Protein AF-A0A519ZKJ6-F1 (afdb_monomer_lite)

Foldseek 3Di:
DDDDPVVVLVLLLVLQLVLLVQFDQQKKKKFAQPFAVCPCVLCPPQWDQDPNITIGRSHPVSSVSSNVCCVPPVVLQRGQKMFIDDPNDTQKIAHRSNLEIEGHPPGGCSVVSCVVSVVSVYD

Sequence (123 aa):
MQLDYSEQEKLERGLFIDIILLAPATSELVITADSWQGTPDLLGERLIVRNAEWVVPLLAESREFLQQQALLNDLQTMFVHFYIVENGMEIFSSFDRMCSIVIEDSFPESQQLKLRYATLEIM

Radius of gyration: 13.48 Å; chains: 1; bounding box: 29×32×35 Å

pLDDT: mean 94.3, std 6.33, range [57.34, 98.5]

Secondary structure (DSSP, 8-state):
-PPPHHHHHHHHHHHHHHHHHHS-TT-EEEE-TTS-TTHHHHHGGG-EEETTEEEEE--HHHHHHHHHHHHHH-GGGG-SSEEEEETTEEEEEEETTTTEEEE-TTSTTHHHHHHHTGGG---

Structure (mmCIF, N/CA/C/O backbone):
data_AF-A0A519ZKJ6-F1
#
_entry.id   AF-A0A519ZKJ6-F1
#
loop_
_atom_site.group_PDB
_atom_site.id
_atom_site.type_symbol
_atom_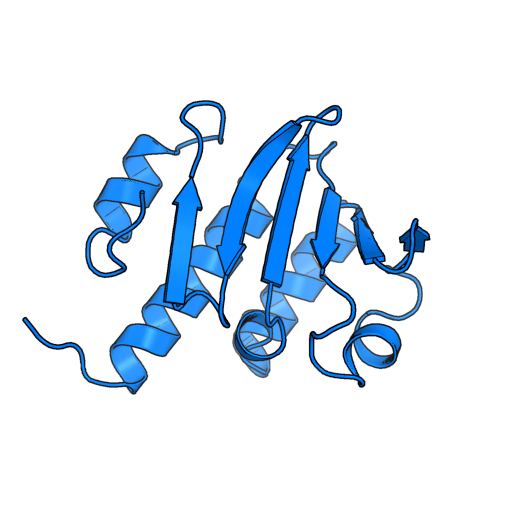site.label_atom_id
_atom_site.label_alt_id
_atom_site.label_comp_id
_atom_site.label_asym_id
_atom_site.label_entity_id
_atom_site.label_seq_id
_atom_site.pdbx_PDB_ins_code
_atom_site.Cartn_x
_atom_site.Cartn_y
_atom_site.Cartn_z
_atom_site.occupancy
_atom_site.B_iso_or_equiv
_atom_site.auth_seq_id
_atom_site.auth_comp_id
_atom_site.auth_asym_id
_atom_site.auth_atom_id
_atom_site.pdbx_PDB_model_num
ATOM 1 N N . MET A 1 1 ? -8.752 12.175 -19.962 1.00 57.34 1 MET A N 1
ATOM 2 C CA . MET A 1 1 ? -7.383 12.580 -20.347 1.00 57.34 1 MET A CA 1
ATOM 3 C C . MET A 1 1 ? -6.520 11.368 -20.078 1.00 57.34 1 MET A C 1
ATOM 5 O O . MET A 1 1 ? -6.590 10.872 -18.966 1.00 57.34 1 MET A O 1
ATOM 9 N N . GLN A 1 2 ? -5.857 10.814 -21.090 1.00 63.62 2 GLN A N 1
ATOM 10 C CA . GLN A 1 2 ? -5.033 9.618 -20.909 1.00 63.62 2 GLN A CA 1
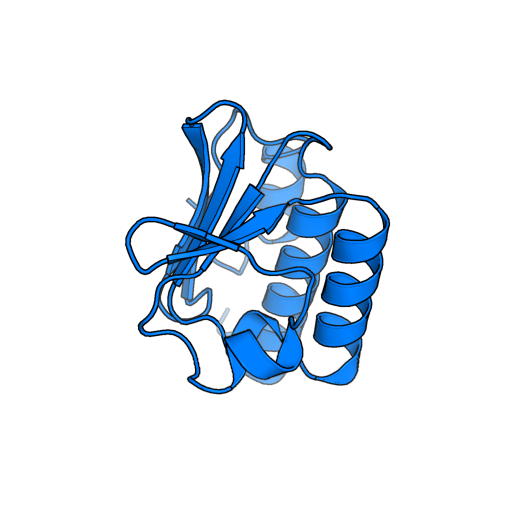ATOM 11 C C . GLN A 1 2 ? -3.695 10.071 -20.318 1.00 63.62 2 GLN A C 1
ATOM 13 O O . GLN A 1 2 ? -3.039 10.914 -20.928 1.00 63.62 2 GLN A O 1
ATOM 18 N N . LEU A 1 3 ? -3.361 9.603 -19.114 1.00 67.94 3 LEU A N 1
ATOM 19 C CA . LEU A 1 3 ? -2.070 9.884 -18.482 1.00 67.94 3 LEU A CA 1
ATOM 20 C C . LEU A 1 3 ? -0.954 9.231 -19.298 1.00 67.94 3 LEU A C 1
ATOM 22 O O . LEU A 1 3 ? -1.162 8.164 -19.888 1.00 67.94 3 LEU A O 1
ATOM 26 N N . ASP A 1 4 ? 0.225 9.853 -19.325 1.00 80.94 4 ASP A N 1
ATOM 27 C CA . ASP A 1 4 ? 1.406 9.087 -19.705 1.00 80.94 4 ASP A CA 1
ATOM 28 C C . ASP A 1 4 ? 1.746 8.082 -18.590 1.00 80.94 4 ASP A C 1
ATOM 30 O O . ASP A 1 4 ? 1.420 8.280 -17.417 1.00 80.94 4 ASP A O 1
ATOM 34 N N . TYR A 1 5 ? 2.375 6.969 -18.966 1.00 71.94 5 TYR A N 1
ATOM 35 C CA . TYR A 1 5 ? 2.670 5.865 -18.050 1.00 71.94 5 TYR A CA 1
ATOM 36 C C . TYR A 1 5 ? 3.486 6.317 -16.819 1.00 71.94 5 TYR A C 1
ATOM 38 O O . TYR A 1 5 ? 3.257 5.843 -15.712 1.00 71.94 5 TYR A O 1
ATOM 46 N N . SER A 1 6 ? 4.366 7.311 -16.979 1.00 84.69 6 SER A N 1
ATOM 47 C CA . SER A 1 6 ? 5.200 7.828 -15.888 1.00 84.69 6 SER A CA 1
ATOM 48 C C . SER A 1 6 ? 4.434 8.716 -14.904 1.00 84.69 6 SER A C 1
ATOM 50 O O . SER A 1 6 ? 4.807 8.822 -13.734 1.00 84.69 6 SER A O 1
ATOM 52 N N . GLU A 1 7 ? 3.387 9.405 -15.361 1.00 90.06 7 GLU A N 1
ATOM 53 C CA . GLU A 1 7 ? 2.500 10.195 -14.505 1.00 90.06 7 GLU A CA 1
ATOM 54 C C . GLU A 1 7 ? 1.598 9.291 -13.671 1.00 90.06 7 GLU A C 1
ATOM 56 O O . GLU A 1 7 ? 1.422 9.541 -12.477 1.00 90.06 7 GLU A O 1
ATOM 61 N N . GLN A 1 8 ? 1.083 8.220 -14.278 1.00 90.38 8 GLN A N 1
ATOM 62 C CA . GLN A 1 8 ? 0.287 7.220 -13.578 1.00 90.38 8 GLN A CA 1
ATOM 63 C C . GLN A 1 8 ? 1.101 6.533 -12.472 1.00 90.38 8 GLN A C 1
ATOM 65 O O . GLN A 1 8 ? 0.677 6.560 -11.319 1.00 90.38 8 GLN A O 1
ATOM 70 N N . GLU A 1 9 ? 2.311 6.049 -12.770 1.00 91.62 9 GLU A N 1
ATOM 71 C CA . GLU A 1 9 ? 3.184 5.424 -11.761 1.00 91.62 9 GLU A CA 1
ATOM 72 C C . GLU A 1 9 ? 3.504 6.375 -10.592 1.00 91.62 9 GLU A C 1
ATOM 74 O O . GLU A 1 9 ? 3.543 5.967 -9.429 1.00 91.62 9 GLU A O 1
ATOM 79 N N . LYS A 1 10 ? 3.696 7.676 -10.863 1.00 94.12 10 LYS A N 1
ATOM 80 C CA . LYS A 1 10 ? 3.915 8.682 -9.806 1.00 94.12 10 LYS A CA 1
ATOM 81 C C . LYS A 1 10 ? 2.690 8.863 -8.917 1.00 94.12 10 LYS A C 1
ATOM 83 O O . LYS A 1 10 ? 2.853 9.060 -7.711 1.00 94.12 10 LYS A O 1
ATOM 88 N N . LEU A 1 11 ? 1.494 8.845 -9.501 1.00 95.88 11 LEU A N 1
ATOM 89 C CA . LEU A 1 11 ? 0.240 8.957 -8.763 1.00 95.88 11 LEU A CA 1
ATOM 90 C C . LEU A 1 11 ? -0.009 7.707 -7.921 1.00 95.88 11 LEU A C 1
ATOM 92 O O . LEU A 1 11 ? -0.312 7.846 -6.742 1.00 95.88 11 LEU A O 1
ATOM 96 N N . GLU A 1 12 ? 0.187 6.517 -8.486 1.00 96.25 12 GLU A N 1
ATOM 97 C CA . GLU A 1 12 ? 0.076 5.236 -7.778 1.00 96.25 12 GLU A CA 1
ATOM 98 C C . GLU A 1 12 ? 1.061 5.165 -6.611 1.00 96.25 12 GLU A C 1
ATOM 100 O O . GLU A 1 12 ? 0.665 4.871 -5.484 1.00 96.25 12 GLU A O 1
ATOM 105 N N . ARG A 1 13 ? 2.327 5.542 -6.835 1.00 97.12 13 ARG A N 1
ATOM 106 C CA . ARG A 1 13 ? 3.322 5.660 -5.762 1.00 97.12 13 ARG A CA 1
ATOM 107 C C . ARG A 1 13 ? 2.883 6.642 -4.684 1.00 97.12 13 ARG A C 1
ATOM 109 O O . ARG A 1 13 ? 3.020 6.357 -3.497 1.00 97.12 13 ARG A O 1
ATOM 116 N N . GLY A 1 14 ? 2.395 7.814 -5.090 1.00 97.94 14 GLY A N 1
ATOM 117 C CA . GLY A 1 14 ? 1.908 8.832 -4.165 1.00 97.94 14 GLY A CA 1
ATOM 118 C C . GLY A 1 14 ? 0.771 8.298 -3.300 1.00 97.94 14 GLY A C 1
ATOM 119 O O . GLY A 1 14 ? 0.829 8.417 -2.081 1.00 97.94 14 GLY A O 1
ATOM 120 N N . LEU A 1 15 ? -0.216 7.658 -3.926 1.00 98.12 15 LEU A N 1
ATOM 121 C CA . LEU A 1 15 ? -1.350 7.068 -3.234 1.00 98.12 15 LEU A CA 1
ATOM 122 C C . LEU A 1 15 ? -0.907 5.950 -2.294 1.00 98.12 15 LEU A C 1
ATOM 124 O O . LEU A 1 15 ? -1.354 5.929 -1.154 1.00 98.12 15 LEU A O 1
ATOM 128 N N . PHE A 1 16 ? -0.012 5.063 -2.737 1.00 98.50 16 PHE A N 1
ATOM 129 C CA . PHE A 1 16 ? 0.552 4.008 -1.896 1.00 98.50 16 PHE A CA 1
ATOM 130 C C . PHE A 1 16 ? 1.220 4.588 -0.643 1.00 98.50 16 PHE A C 1
ATOM 132 O O . PHE A 1 16 ? 0.984 4.121 0.467 1.00 98.50 16 PHE A O 1
ATOM 139 N N . ILE A 1 17 ? 2.024 5.640 -0.792 1.00 98.50 17 ILE A N 1
ATOM 140 C CA . ILE A 1 17 ? 2.651 6.302 0.355 1.00 98.50 17 ILE A CA 1
ATOM 141 C C . ILE A 1 17 ? 1.583 6.895 1.281 1.00 98.50 17 ILE A C 1
ATOM 143 O O . ILE A 1 17 ? 1.634 6.660 2.488 1.00 98.50 17 ILE A O 1
ATOM 147 N N . ASP A 1 18 ? 0.605 7.617 0.736 1.00 98.38 18 ASP A N 1
ATOM 148 C CA . ASP A 1 18 ? -0.450 8.247 1.529 1.00 98.38 18 ASP A CA 1
ATOM 149 C C . ASP A 1 18 ? -1.276 7.205 2.305 1.00 98.38 18 ASP A C 1
ATOM 151 O O . ASP A 1 18 ? -1.498 7.382 3.502 1.00 98.38 18 ASP A O 1
ATOM 155 N N . ILE A 1 19 ? -1.661 6.080 1.689 1.00 98.19 19 ILE A N 1
ATOM 156 C CA . ILE A 1 19 ? -2.444 5.037 2.376 1.00 98.19 19 ILE A CA 1
ATOM 157 C C . ILE A 1 19 ? -1.631 4.317 3.455 1.00 98.19 19 ILE A C 1
ATOM 159 O O . ILE A 1 19 ? -2.165 4.035 4.527 1.00 98.19 19 ILE A O 1
ATOM 163 N N . ILE A 1 20 ? -0.326 4.109 3.252 1.00 98.25 20 ILE A N 1
ATOM 164 C CA . ILE A 1 20 ? 0.557 3.551 4.288 1.00 98.25 20 ILE A CA 1
ATOM 165 C C . ILE A 1 20 ? 0.723 4.515 5.468 1.00 98.25 20 ILE A C 1
ATOM 167 O O . ILE A 1 20 ? 0.776 4.078 6.618 1.00 98.25 20 ILE A O 1
ATOM 171 N N . LEU A 1 21 ? 0.812 5.821 5.214 1.00 97.69 21 LEU A N 1
ATOM 172 C CA . LEU A 1 21 ? 1.017 6.819 6.265 1.00 97.69 21 LEU A CA 1
ATOM 173 C C . LEU A 1 21 ? -0.266 7.166 7.023 1.00 97.69 21 LEU A C 1
ATOM 175 O O . LEU A 1 21 ? -0.191 7.402 8.229 1.00 97.69 21 LEU A O 1
ATOM 179 N N . LEU A 1 22 ? -1.417 7.169 6.351 1.00 97.81 22 LEU A N 1
ATOM 180 C CA . LEU A 1 22 ? -2.703 7.568 6.929 1.00 97.81 22 LEU A CA 1
ATOM 181 C C . LEU A 1 22 ? -3.482 6.416 7.564 1.00 97.81 22 LEU A C 1
ATOM 183 O O . LEU A 1 22 ? -4.335 6.673 8.412 1.00 97.81 22 LEU A O 1
ATOM 187 N N . ALA A 1 23 ? -3.192 5.160 7.207 1.00 97.88 23 ALA A N 1
ATOM 188 C CA . ALA A 1 23 ? -3.846 4.011 7.828 1.00 97.88 23 ALA A CA 1
ATOM 189 C C . ALA A 1 23 ? -3.729 4.056 9.367 1.00 97.88 23 ALA A C 1
ATOM 191 O O . ALA A 1 23 ? -2.705 4.511 9.887 1.00 97.88 23 ALA A O 1
ATOM 192 N N . PRO A 1 24 ? -4.712 3.562 10.134 1.00 97.25 24 PRO A N 1
ATOM 193 C CA . PRO A 1 24 ? -4.590 3.441 11.587 1.00 97.25 24 PRO A CA 1
ATOM 194 C C . PRO A 1 24 ? -3.357 2.628 12.021 1.00 97.25 24 PRO A C 1
ATOM 196 O O . PRO A 1 24 ? -2.913 1.715 11.330 1.00 97.25 24 PRO A O 1
ATOM 199 N N . ALA A 1 25 ? -2.766 2.956 13.175 1.00 93.94 25 ALA A N 1
ATOM 200 C CA . ALA A 1 25 ? -1.540 2.300 13.663 1.00 93.94 25 ALA A CA 1
ATOM 201 C C . ALA A 1 25 ? -1.721 0.803 13.988 1.00 93.94 25 ALA A C 1
ATOM 203 O O . ALA A 1 25 ? -0.747 0.060 14.069 1.00 93.94 25 ALA A O 1
ATOM 204 N N . THR A 1 26 ? -2.966 0.385 14.191 1.00 96.00 26 THR A N 1
ATOM 205 C CA . THR A 1 26 ? -3.408 -0.991 14.438 1.00 96.00 26 THR A CA 1
ATOM 206 C C . THR A 1 26 ? -3.623 -1.797 13.160 1.00 96.00 26 THR A C 1
ATOM 208 O O . THR A 1 26 ? -3.856 -3.002 13.247 1.00 96.00 26 THR A O 1
ATOM 211 N N . SER A 1 27 ? -3.522 -1.160 11.991 1.00 98.38 27 SER A N 1
ATOM 212 C CA . SER A 1 27 ? -3.806 -1.804 10.719 1.00 98.38 27 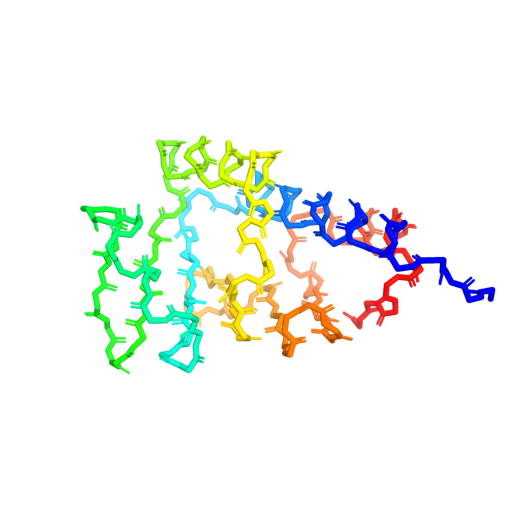SER A CA 1
ATOM 213 C C . SER A 1 27 ? -2.665 -2.696 10.245 1.00 98.38 27 SER A C 1
ATOM 215 O O . SER A 1 27 ? -1.492 -2.525 10.595 1.00 98.38 27 SER A O 1
ATOM 217 N N . GLU A 1 28 ? -3.016 -3.629 9.374 1.00 98.38 28 GLU A N 1
ATOM 218 C CA . GLU A 1 28 ? -2.097 -4.543 8.715 1.00 98.38 28 GLU A CA 1
ATOM 219 C C . GLU A 1 28 ? -2.175 -4.338 7.201 1.00 98.38 28 GLU A C 1
ATOM 221 O O . GLU A 1 28 ? -3.266 -4.222 6.645 1.00 98.38 28 GLU A O 1
ATOM 226 N N . LEU A 1 29 ? -1.024 -4.324 6.530 1.00 98.44 29 LEU A N 1
ATOM 227 C CA . LEU A 1 29 ? -0.939 -4.469 5.081 1.00 98.44 29 LEU A CA 1
ATOM 228 C C . LEU A 1 29 ? -0.894 -5.962 4.757 1.00 98.44 29 LEU 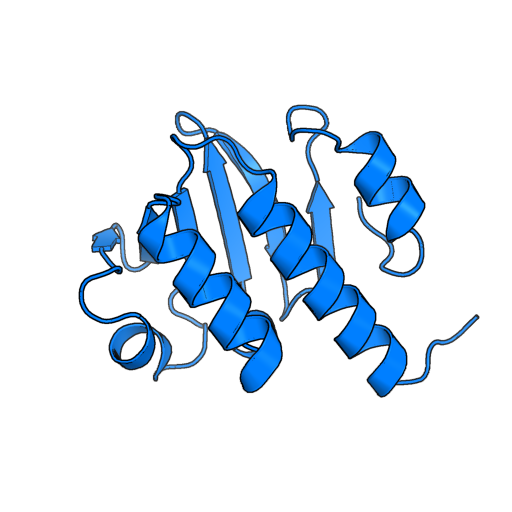A C 1
ATOM 230 O O . LEU A 1 29 ? 0.026 -6.659 5.175 1.00 98.44 29 LEU A O 1
ATOM 234 N N . VAL A 1 30 ? -1.873 -6.449 4.011 1.00 98.19 30 VAL A N 1
ATOM 235 C CA . VAL A 1 30 ? -1.956 -7.835 3.547 1.00 98.19 30 VAL A CA 1
ATOM 236 C C . VAL A 1 30 ? -1.619 -7.860 2.064 1.00 98.19 30 VAL A C 1
ATOM 238 O O . VAL A 1 30 ? -2.224 -7.132 1.287 1.00 98.19 30 VAL A O 1
ATOM 241 N N . ILE A 1 31 ? -0.654 -8.679 1.669 1.00 97.81 31 ILE A N 1
ATOM 242 C CA . ILE A 1 31 ? -0.191 -8.834 0.290 1.00 97.81 31 ILE A CA 1
ATOM 243 C C . ILE A 1 31 ? -0.451 -10.279 -0.129 1.00 97.81 31 ILE A C 1
ATOM 245 O O . ILE A 1 31 ? -0.095 -11.225 0.584 1.00 97.81 31 ILE A O 1
ATOM 249 N N . THR A 1 32 ? -1.071 -10.460 -1.289 1.00 96.12 32 THR A N 1
ATOM 250 C CA . THR A 1 32 ? -1.394 -11.786 -1.818 1.00 96.12 32 THR A CA 1
ATOM 251 C C . THR A 1 32 ? -0.153 -12.491 -2.365 1.00 96.12 32 THR A C 1
ATOM 253 O O . THR A 1 32 ? 0.777 -11.863 -2.875 1.00 96.12 32 THR A O 1
ATOM 256 N N . ALA A 1 33 ? -0.140 -13.824 -2.286 1.00 92.38 33 ALA A N 1
ATOM 257 C CA . ALA A 1 33 ? 1.014 -14.656 -2.646 1.00 92.38 33 ALA A CA 1
ATOM 258 C C . ALA A 1 33 ? 1.378 -14.666 -4.141 1.00 92.38 33 ALA A C 1
ATOM 260 O O . ALA A 1 33 ? 2.451 -15.142 -4.508 1.00 92.38 33 ALA A O 1
ATOM 261 N N . ASP A 1 34 ? 0.480 -14.202 -5.008 1.00 93.62 34 ASP A N 1
ATOM 262 C CA . ASP A 1 34 ? 0.713 -14.034 -6.445 1.00 93.62 34 ASP A CA 1
ATOM 263 C C . ASP A 1 34 ? 1.474 -12.740 -6.782 1.00 93.62 34 ASP A C 1
ATOM 265 O O . ASP A 1 34 ? 1.871 -12.530 -7.931 1.00 93.62 34 ASP A O 1
ATOM 269 N N . SER A 1 35 ? 1.741 -11.909 -5.772 1.00 95.12 35 SER A N 1
ATOM 270 C CA . SER A 1 35 ? 2.691 -10.805 -5.853 1.00 95.12 35 SER A CA 1
ATOM 271 C C . SER A 1 35 ? 4.121 -11.296 -6.108 1.00 95.12 35 SER A C 1
ATOM 273 O O . SER A 1 35 ? 4.433 -12.488 -6.053 1.00 95.12 35 SER A O 1
ATOM 275 N N . TRP A 1 36 ? 5.028 -10.370 -6.428 1.00 93.94 36 TRP A N 1
ATOM 276 C CA . TRP A 1 36 ? 6.392 -10.720 -6.820 1.00 93.94 36 TRP A CA 1
ATOM 277 C C . TRP A 1 36 ? 7.101 -11.605 -5.781 1.00 93.94 36 TRP A C 1
ATOM 279 O O . TRP A 1 36 ? 7.118 -11.290 -4.592 1.00 93.94 36 TRP A O 1
ATOM 289 N N . GLN A 1 37 ? 7.743 -12.685 -6.242 1.00 89.12 37 GLN A N 1
ATOM 290 C CA . GLN A 1 37 ? 8.299 -13.737 -5.377 1.00 89.12 37 GLN A CA 1
ATOM 291 C C . GLN A 1 37 ? 9.413 -13.267 -4.433 1.00 89.12 37 GLN A C 1
ATOM 293 O O . GLN A 1 37 ? 9.636 -13.912 -3.417 1.00 89.12 37 GLN A O 1
ATOM 298 N N . GLY A 1 38 ? 10.109 -12.168 -4.742 1.00 91.75 38 GLY A N 1
ATOM 299 C CA . GLY A 1 38 ? 11.136 -11.597 -3.861 1.00 91.75 38 GLY A CA 1
ATOM 300 C C . GLY A 1 38 ? 10.583 -10.673 -2.768 1.00 91.75 38 GLY A C 1
ATOM 301 O O . GLY A 1 38 ? 11.352 -10.128 -1.981 1.00 91.75 38 GLY A O 1
ATOM 302 N N . THR A 1 39 ? 9.261 -10.478 -2.702 1.00 92.38 39 THR A N 1
ATOM 303 C CA . THR A 1 39 ? 8.607 -9.644 -1.681 1.00 92.38 39 THR A CA 1
ATOM 304 C C . THR A 1 39 ? 8.897 -10.129 -0.250 1.00 92.38 39 THR A C 1
ATOM 306 O O . THR A 1 39 ? 9.246 -9.286 0.579 1.00 92.38 39 THR A O 1
ATOM 309 N N . PRO A 1 40 ? 8.844 -11.443 0.068 1.00 93.12 40 PRO A N 1
ATOM 310 C CA . PRO A 1 40 ? 9.234 -11.945 1.385 1.00 93.12 40 PRO A CA 1
ATOM 311 C C . PRO A 1 40 ? 10.671 -11.600 1.773 1.00 93.12 40 PRO A C 1
ATOM 313 O O . PRO A 1 40 ? 10.901 -11.127 2.883 1.00 93.12 40 PRO A O 1
ATOM 316 N N . ASP A 1 41 ? 11.621 -11.772 0.851 1.00 94.19 41 ASP A N 1
ATOM 317 C CA . ASP A 1 41 ? 13.036 -11.486 1.104 1.00 94.19 41 ASP A CA 1
ATOM 318 C C . ASP A 1 41 ? 13.279 -9.987 1.332 1.00 94.19 41 ASP A C 1
ATOM 320 O O . ASP A 1 41 ? 14.073 -9.607 2.192 1.00 94.19 41 ASP A O 1
ATOM 324 N N . LEU A 1 42 ? 12.569 -9.129 0.591 1.00 94.69 42 LEU A N 1
ATOM 325 C CA . LEU A 1 42 ? 12.649 -7.677 0.739 1.00 94.69 42 LEU A CA 1
ATOM 326 C C . LEU A 1 42 ? 12.090 -7.197 2.086 1.00 94.69 42 LEU A C 1
ATOM 328 O O . LEU A 1 42 ? 12.697 -6.347 2.739 1.00 94.69 42 LEU A O 1
ATOM 332 N N . LEU A 1 43 ? 10.922 -7.704 2.489 1.00 94.69 43 LEU A N 1
ATOM 333 C CA . LEU A 1 43 ? 10.249 -7.287 3.724 1.00 94.69 43 LEU A CA 1
ATOM 334 C C . LEU A 1 43 ? 10.916 -7.891 4.971 1.00 94.69 43 LEU A C 1
ATOM 336 O O . LEU A 1 43 ? 10.958 -7.244 6.025 1.00 94.69 43 LEU A O 1
ATOM 340 N N . GLY A 1 44 ? 11.481 -9.094 4.837 1.00 94.62 44 GLY A N 1
ATOM 341 C CA . GLY A 1 44 ? 12.249 -9.778 5.869 1.00 94.62 44 GLY A CA 1
ATOM 342 C C . GLY A 1 44 ? 11.451 -9.962 7.158 1.00 94.62 44 GLY A C 1
ATOM 343 O O . GLY A 1 44 ? 10.309 -10.412 7.148 1.00 94.62 44 GLY A O 1
ATOM 344 N N . GLU A 1 45 ? 12.043 -9.569 8.284 1.00 94.81 45 GLU A N 1
ATOM 345 C CA . GLU A 1 45 ? 11.462 -9.738 9.625 1.00 94.81 45 GLU A CA 1
ATOM 346 C C . GLU A 1 45 ? 10.164 -8.941 9.858 1.00 94.81 45 GLU A C 1
ATOM 348 O O . GLU A 1 45 ? 9.454 -9.199 10.826 1.00 94.81 45 GLU A O 1
ATOM 353 N N . ARG A 1 46 ? 9.823 -7.992 8.974 1.00 95.94 46 ARG A N 1
ATOM 354 C CA . ARG A 1 46 ? 8.574 -7.209 9.054 1.00 95.94 46 ARG A CA 1
ATOM 355 C C . ARG A 1 46 ? 7.346 -8.002 8.612 1.00 95.94 46 ARG A C 1
ATOM 357 O O . ARG A 1 46 ? 6.222 -7.549 8.816 1.00 95.94 46 ARG A O 1
ATOM 364 N N . LEU A 1 47 ? 7.562 -9.137 7.952 1.00 96.44 47 LEU A N 1
ATOM 365 C CA . LEU A 1 47 ? 6.526 -9.941 7.329 1.00 96.44 47 LEU A CA 1
ATOM 366 C C . LEU A 1 47 ? 6.146 -11.133 8.204 1.00 96.44 47 LEU A C 1
ATOM 368 O O . LEU A 1 47 ? 6.986 -11.866 8.720 1.00 96.44 47 LEU A O 1
ATOM 372 N N . ILE A 1 48 ? 4.845 -11.360 8.306 1.00 96.50 48 ILE A N 1
ATOM 373 C CA . ILE A 1 48 ? 4.225 -12.509 8.951 1.00 96.50 48 ILE A CA 1
ATOM 374 C C . ILE A 1 48 ? 3.460 -13.268 7.872 1.00 96.50 48 ILE A C 1
ATOM 376 O O . ILE A 1 48 ? 2.663 -12.685 7.144 1.00 96.50 48 ILE A O 1
ATOM 380 N N . VAL A 1 49 ? 3.664 -14.579 7.770 1.00 95.19 49 VAL A N 1
ATOM 381 C CA . VAL A 1 49 ? 2.879 -15.405 6.844 1.00 95.19 49 VAL A CA 1
ATOM 382 C C . VAL A 1 49 ? 1.611 -15.882 7.550 1.00 95.19 49 VAL A C 1
ATOM 384 O O . VAL A 1 49 ? 1.693 -16.595 8.552 1.00 95.19 49 VAL A O 1
ATOM 387 N N . ARG A 1 50 ? 0.436 -15.522 7.024 1.00 94.94 50 ARG A N 1
ATOM 388 C CA . ARG A 1 50 ? -0.876 -15.914 7.568 1.00 94.94 50 ARG A CA 1
ATOM 389 C C . ARG A 1 50 ? -1.785 -16.356 6.429 1.00 94.94 50 ARG A C 1
ATOM 391 O O . ARG A 1 50 ? -1.993 -15.600 5.499 1.00 94.94 50 ARG A O 1
ATOM 398 N N . ASN A 1 51 ? -2.331 -17.573 6.495 1.00 91.12 51 ASN A N 1
ATOM 399 C CA . ASN A 1 51 ? -3.231 -18.119 5.462 1.00 91.12 51 ASN A CA 1
ATOM 400 C C . ASN A 1 51 ? -2.666 -18.051 4.028 1.00 91.12 51 ASN A C 1
ATOM 402 O O . ASN A 1 51 ? -3.399 -17.781 3.086 1.00 91.12 51 ASN A O 1
ATOM 406 N N . ALA A 1 52 ? -1.365 -18.313 3.873 1.00 91.19 52 ALA A N 1
ATOM 407 C CA . ALA A 1 52 ? -0.612 -18.151 2.624 1.00 91.19 52 ALA A CA 1
ATOM 408 C C . ALA A 1 52 ? -0.463 -16.702 2.121 1.00 91.19 52 ALA A C 1
ATOM 410 O O . ALA A 1 52 ? 0.188 -16.499 1.107 1.00 91.19 52 ALA A O 1
ATOM 411 N N . GLU A 1 53 ? -0.963 -15.703 2.842 1.00 95.19 53 GLU A N 1
ATOM 412 C CA . GLU A 1 53 ? -0.734 -14.286 2.565 1.00 95.19 53 GLU A CA 1
ATOM 413 C C . GLU A 1 53 ? 0.463 -13.755 3.353 1.00 95.19 53 GLU A C 1
ATOM 415 O O . GLU A 1 53 ? 0.919 -14.342 4.343 1.00 95.19 53 GLU A O 1
ATOM 420 N N . TRP A 1 54 ? 0.962 -12.612 2.904 1.00 97.12 54 TRP A N 1
ATOM 421 C CA . TRP A 1 54 ? 2.071 -11.892 3.502 1.00 97.12 54 TRP A CA 1
ATOM 422 C C . TRP A 1 54 ? 1.545 -10.660 4.220 1.00 97.12 54 TRP A C 1
ATOM 424 O O . TRP A 1 54 ? 1.029 -9.738 3.601 1.00 97.12 54 TRP A O 1
ATOM 434 N N . VAL A 1 55 ? 1.668 -10.647 5.538 1.00 97.75 55 VAL A N 1
ATOM 435 C CA . VAL A 1 55 ? 1.085 -9.621 6.398 1.00 97.75 55 VAL A CA 1
ATOM 436 C C . VAL A 1 55 ? 2.194 -8.771 6.993 1.00 97.75 55 VAL A C 1
ATOM 438 O O . VAL A 1 55 ? 3.124 -9.294 7.600 1.00 97.75 55 VAL A O 1
ATOM 441 N N . VAL A 1 56 ? 2.085 -7.458 6.849 1.00 98.06 56 VAL A N 1
ATOM 442 C CA . VAL A 1 56 ? 3.007 -6.476 7.415 1.00 98.06 56 VAL A CA 1
ATOM 443 C C . VAL A 1 56 ? 2.225 -5.586 8.379 1.00 98.06 56 VAL A C 1
ATOM 445 O O . VAL A 1 56 ? 1.421 -4.763 7.934 1.00 98.06 56 VAL A O 1
ATOM 448 N N . PRO A 1 57 ? 2.439 -5.708 9.700 1.00 97.88 57 PRO A N 1
ATOM 449 C CA . PRO A 1 57 ? 1.874 -4.768 10.660 1.00 97.88 57 PRO A CA 1
ATOM 450 C C . PRO A 1 57 ? 2.347 -3.343 10.352 1.00 97.88 57 PRO A C 1
ATOM 452 O O . PRO A 1 57 ? 3.554 -3.103 10.225 1.00 97.88 57 PRO A O 1
ATOM 455 N N . LEU A 1 58 ? 1.425 -2.380 10.260 1.00 97.31 58 LEU A N 1
ATOM 456 C CA . LEU A 1 58 ? 1.739 -0.983 9.931 1.00 97.31 58 LEU A CA 1
ATOM 457 C C . LEU A 1 58 ? 2.220 -0.192 11.157 1.00 97.31 58 LEU A C 1
ATOM 459 O O . LEU A 1 58 ? 1.735 0.903 11.450 1.00 97.31 58 LEU A O 1
ATOM 463 N N . LEU A 1 59 ? 3.218 -0.740 11.851 1.00 95.94 59 LEU A N 1
ATOM 464 C CA . LEU A 1 59 ? 3.989 -0.061 12.891 1.00 95.94 59 LEU A CA 1
ATOM 465 C C . LEU A 1 59 ? 4.888 1.027 12.279 1.00 95.94 59 LEU A C 1
ATOM 467 O O . LEU A 1 59 ? 5.147 1.029 11.075 1.00 95.94 59 LEU A O 1
ATOM 471 N N . ALA A 1 60 ? 5.400 1.938 13.111 1.00 95.38 60 ALA A N 1
ATOM 472 C CA . ALA A 1 60 ? 6.202 3.082 12.659 1.00 95.38 60 ALA A CA 1
ATOM 473 C C . ALA A 1 60 ? 7.396 2.677 11.768 1.00 95.38 60 ALA A C 1
ATOM 475 O O . ALA A 1 60 ? 7.580 3.240 10.692 1.00 95.38 60 ALA A O 1
ATOM 476 N N . GLU A 1 61 ? 8.154 1.657 12.175 1.00 96.00 61 GLU A N 1
ATOM 477 C CA . GLU A 1 61 ? 9.317 1.146 11.432 1.00 96.00 61 GLU A CA 1
ATOM 478 C C . GLU A 1 61 ? 8.950 0.485 10.094 1.00 96.00 61 GLU A C 1
ATOM 480 O O . GLU A 1 61 ? 9.683 0.612 9.111 1.00 96.00 61 GLU A O 1
ATOM 485 N N . SER A 1 62 ? 7.801 -0.195 10.028 1.00 97.19 62 SER A N 1
ATOM 486 C CA . SER A 1 62 ? 7.288 -0.778 8.787 1.00 97.19 62 SER A CA 1
ATOM 487 C C . SER A 1 62 ? 6.844 0.315 7.825 1.00 97.19 62 SER A C 1
ATOM 489 O O . SER A 1 62 ? 7.164 0.246 6.644 1.00 97.19 62 SER A O 1
ATOM 491 N N . ARG A 1 63 ? 6.157 1.355 8.318 1.00 98.25 63 ARG A N 1
ATOM 492 C CA . ARG A 1 63 ? 5.726 2.494 7.491 1.00 98.25 63 ARG A CA 1
ATOM 493 C C . ARG A 1 63 ? 6.903 3.239 6.890 1.00 98.25 63 ARG A C 1
ATOM 495 O O . ARG A 1 63 ? 6.899 3.498 5.692 1.00 98.25 63 ARG A O 1
ATOM 502 N N . GLU A 1 64 ? 7.905 3.550 7.710 1.00 98.00 64 GLU A N 1
ATOM 503 C CA . GLU A 1 64 ? 9.120 4.217 7.245 1.00 98.00 64 GLU A CA 1
ATOM 504 C C . GLU A 1 64 ? 9.810 3.384 6.159 1.00 98.00 64 GLU A C 1
ATOM 506 O O . GLU A 1 64 ? 10.139 3.902 5.091 1.00 98.00 64 GLU A O 1
ATOM 511 N N . PHE A 1 65 ? 9.958 2.076 6.388 1.00 98.19 65 PHE A N 1
ATOM 512 C CA . PHE A 1 65 ? 10.543 1.173 5.403 1.00 98.19 65 PHE A CA 1
ATOM 513 C C . PHE A 1 65 ? 9.739 1.135 4.096 1.00 98.19 65 PHE A C 1
ATOM 515 O O . PHE A 1 65 ? 10.307 1.327 3.023 1.00 98.19 65 PHE A O 1
ATOM 522 N N . LEU A 1 66 ? 8.424 0.917 4.167 1.00 98.25 66 LEU A N 1
ATOM 523 C CA . LEU A 1 66 ? 7.548 0.832 2.995 1.00 98.25 66 LEU A CA 1
ATOM 524 C C . LEU A 1 66 ? 7.550 2.139 2.195 1.00 98.25 66 LEU A C 1
ATOM 526 O O . LEU A 1 66 ? 7.649 2.103 0.970 1.00 98.25 66 LEU A O 1
ATOM 530 N N . GLN A 1 67 ? 7.516 3.289 2.875 1.00 98.38 67 GLN A N 1
ATOM 531 C CA . GLN A 1 67 ? 7.634 4.598 2.237 1.00 98.38 67 GLN A CA 1
ATOM 532 C C . GLN A 1 67 ? 8.974 4.739 1.504 1.00 98.38 67 GLN A C 1
ATOM 534 O O . GLN A 1 67 ? 8.999 5.147 0.342 1.00 98.38 67 GLN A O 1
ATOM 539 N N . GLN A 1 68 ? 10.089 4.397 2.155 1.00 98.12 68 GLN A N 1
ATOM 540 C CA . GLN A 1 68 ? 11.413 4.463 1.533 1.00 98.12 68 GLN A CA 1
ATOM 541 C C . GLN A 1 68 ? 11.506 3.540 0.313 1.00 98.12 68 GLN A C 1
ATOM 543 O O . GLN A 1 68 ? 12.010 3.956 -0.728 1.00 98.12 68 GLN A O 1
ATOM 548 N N . GLN A 1 69 ? 10.986 2.315 0.404 1.00 97.75 69 GLN A N 1
ATOM 549 C CA . GLN A 1 69 ? 10.987 1.373 -0.715 1.00 97.75 69 GLN A CA 1
ATOM 550 C C . GLN A 1 69 ? 10.088 1.827 -1.869 1.00 97.75 69 GLN A C 1
ATOM 552 O O . GLN A 1 69 ? 10.468 1.663 -3.025 1.00 97.75 69 GLN A O 1
ATOM 557 N N . ALA A 1 70 ? 8.944 2.452 -1.588 1.00 97.50 70 ALA A N 1
ATOM 558 C CA . ALA A 1 70 ? 8.113 3.060 -2.623 1.00 97.50 70 ALA A CA 1
ATOM 559 C C . ALA A 1 70 ? 8.861 4.189 -3.348 1.00 97.50 70 ALA A C 1
ATOM 561 O O . ALA A 1 70 ? 8.861 4.246 -4.571 1.00 97.50 70 ALA A O 1
ATOM 562 N N . LEU A 1 71 ? 9.554 5.060 -2.607 1.00 96.88 71 LEU A N 1
ATOM 563 C CA . LEU A 1 71 ? 10.313 6.178 -3.178 1.00 96.88 71 LEU A CA 1
ATOM 564 C C . LEU A 1 71 ? 11.546 5.745 -3.981 1.00 96.88 71 LEU A C 1
ATOM 566 O O . LEU A 1 71 ? 11.888 6.409 -4.958 1.00 96.88 71 LEU A O 1
ATOM 570 N N . LEU A 1 72 ? 12.236 4.687 -3.548 1.00 96.31 72 LEU A N 1
ATOM 571 C CA . LEU A 1 72 ? 13.502 4.250 -4.145 1.00 96.31 72 LEU A CA 1
ATOM 572 C C . LEU A 1 72 ? 13.325 3.209 -5.251 1.00 96.31 72 LEU A C 1
ATOM 574 O O . LEU A 1 72 ? 14.106 3.210 -6.199 1.00 96.31 72 LEU A O 1
ATOM 578 N N . ASN A 1 73 ? 12.344 2.318 -5.106 1.00 95.44 73 ASN A N 1
ATOM 579 C CA . ASN A 1 73 ? 12.220 1.104 -5.914 1.00 95.44 73 ASN A CA 1
ATOM 580 C C . ASN A 1 73 ? 10.806 0.883 -6.470 1.00 95.44 73 ASN A C 1
ATOM 582 O O . ASN A 1 73 ? 10.540 -0.194 -6.995 1.00 95.44 73 ASN A O 1
ATOM 586 N N . ASP A 1 74 ? 9.897 1.855 -6.325 1.00 94.56 74 ASP A N 1
ATOM 587 C CA . ASP A 1 74 ? 8.508 1.749 -6.787 1.00 94.56 74 ASP A CA 1
ATOM 588 C C . ASP A 1 74 ? 7.817 0.470 -6.278 1.00 94.56 74 ASP A C 1
ATOM 590 O O . ASP A 1 74 ? 7.124 -0.230 -7.020 1.00 94.56 74 ASP A O 1
ATOM 594 N N . LEU A 1 75 ? 8.027 0.163 -4.988 1.00 95.88 75 LEU A N 1
ATOM 595 C CA . LEU A 1 75 ? 7.564 -1.055 -4.311 1.00 95.88 75 LEU A CA 1
ATOM 596 C C . LEU A 1 75 ? 6.111 -1.432 -4.630 1.00 95.88 75 LEU A C 1
ATOM 598 O O . LEU A 1 75 ? 5.801 -2.611 -4.782 1.00 95.88 75 LEU A O 1
ATOM 602 N N . GLN A 1 76 ? 5.223 -0.448 -4.761 1.00 95.12 76 GLN A N 1
ATOM 603 C CA . GLN A 1 76 ? 3.810 -0.671 -5.057 1.00 95.12 76 GLN A CA 1
ATOM 604 C C . GLN A 1 76 ? 3.577 -1.472 -6.350 1.00 95.12 76 GLN A C 1
ATOM 606 O O . GLN A 1 76 ? 2.624 -2.239 -6.437 1.00 95.12 76 GLN A O 1
ATOM 611 N N . THR A 1 77 ? 4.479 -1.362 -7.330 1.00 93.50 77 THR A N 1
ATOM 612 C CA . THR A 1 77 ? 4.396 -2.085 -8.613 1.00 93.50 77 THR A CA 1
ATOM 613 C C . THR A 1 77 ? 4.687 -3.584 -8.481 1.00 93.50 77 THR A C 1
ATOM 615 O O . THR A 1 77 ? 4.391 -4.370 -9.385 1.00 93.50 77 THR A O 1
ATOM 618 N N . MET A 1 78 ? 5.272 -3.995 -7.353 1.00 94.88 78 MET A N 1
ATOM 619 C CA . MET A 1 78 ? 5.665 -5.376 -7.067 1.00 94.88 78 MET A CA 1
ATOM 620 C C . MET A 1 78 ? 4.513 -6.186 -6.462 1.00 94.88 78 MET A C 1
ATOM 622 O O . MET A 1 78 ? 4.562 -7.421 -6.458 1.00 94.88 78 MET A O 1
ATOM 626 N N . PHE A 1 79 ? 3.474 -5.507 -5.974 1.00 96.31 79 PHE A N 1
ATOM 627 C CA . PHE A 1 79 ? 2.289 -6.125 -5.392 1.00 96.31 79 PHE A CA 1
ATOM 628 C C . PHE A 1 79 ? 1.217 -6.286 -6.464 1.00 96.31 79 PHE A C 1
ATOM 630 O O . PHE A 1 79 ? 0.796 -5.310 -7.078 1.00 96.31 79 PHE A O 1
ATOM 637 N N . VAL A 1 80 ? 0.780 -7.522 -6.704 1.00 96.12 80 VAL A N 1
ATOM 638 C CA . VAL A 1 80 ? -0.312 -7.797 -7.647 1.00 96.12 80 VAL A CA 1
ATOM 639 C C . VAL A 1 80 ? -1.639 -7.429 -6.989 1.00 96.12 80 VAL A C 1
ATOM 641 O O . VAL A 1 80 ? -2.343 -6.570 -7.516 1.00 96.12 80 VAL A O 1
ATOM 644 N N . HIS A 1 81 ? -1.922 -7.968 -5.801 1.00 96.81 81 HIS A N 1
ATOM 645 C CA . HIS A 1 81 ? -3.020 -7.509 -4.954 1.00 96.81 81 HIS A CA 1
ATOM 646 C C . HIS A 1 81 ? -2.525 -7.222 -3.535 1.00 96.81 81 HIS A C 1
ATOM 648 O O . HIS A 1 81 ? -1.636 -7.899 -3.008 1.00 96.81 81 HIS A O 1
ATOM 654 N N . PHE A 1 82 ? -3.098 -6.193 -2.916 1.00 98.06 82 PHE A N 1
ATOM 655 C CA . PHE A 1 82 ? -2.868 -5.912 -1.506 1.00 98.06 82 PHE A CA 1
ATOM 656 C C . PHE A 1 82 ? -4.037 -5.156 -0.879 1.00 98.06 82 PHE A C 1
ATOM 658 O O . PHE A 1 82 ? -4.786 -4.453 -1.559 1.00 98.06 82 PHE A O 1
ATOM 665 N N . TYR A 1 83 ? -4.150 -5.278 0.437 1.00 97.88 83 TYR A N 1
ATOM 666 C CA . TYR A 1 83 ? -5.242 -4.741 1.238 1.00 97.88 83 TYR A CA 1
ATOM 667 C C . TYR A 1 83 ? -4.695 -4.094 2.504 1.00 97.88 83 TYR A C 1
ATOM 669 O O . TYR A 1 83 ? -3.676 -4.536 3.036 1.00 97.88 83 TYR A O 1
ATOM 677 N N . ILE A 1 84 ? -5.385 -3.084 3.027 1.00 98.50 84 ILE A N 1
ATOM 678 C CA . ILE A 1 84 ? -5.190 -2.638 4.409 1.00 98.50 84 ILE A CA 1
ATOM 679 C C . ILE A 1 84 ? -6.388 -3.090 5.222 1.00 98.50 84 ILE A C 1
ATOM 681 O O . ILE A 1 84 ? -7.528 -2.747 4.909 1.00 98.50 84 ILE A O 1
ATOM 685 N N . VAL A 1 85 ? -6.106 -3.839 6.281 1.00 98.12 85 VAL A N 1
ATOM 686 C CA . VAL A 1 85 ? -7.106 -4.373 7.199 1.00 98.1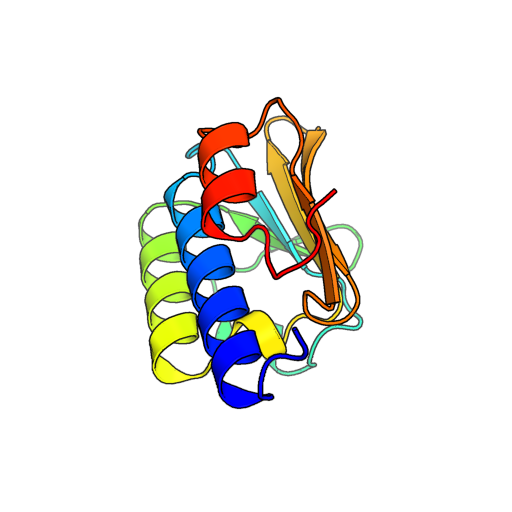2 85 VAL A CA 1
ATOM 687 C C . VAL A 1 85 ? -6.986 -3.668 8.542 1.00 98.12 85 VAL A C 1
ATOM 689 O O . VAL A 1 85 ? -5.908 -3.626 9.130 1.00 98.12 85 VAL A O 1
ATOM 692 N N . GLU A 1 86 ? -8.104 -3.165 9.056 1.00 97.62 86 GLU A N 1
ATOM 693 C CA . GLU A 1 86 ? -8.227 -2.580 10.388 1.00 97.62 86 GLU A CA 1
ATOM 694 C C . GLU A 1 86 ? -9.292 -3.340 11.181 1.00 97.62 86 GLU A C 1
ATOM 696 O O . GLU A 1 86 ? -10.448 -3.429 10.767 1.00 97.62 86 GLU A O 1
ATOM 701 N N . ASN A 1 87 ? -8.916 -3.905 12.332 1.00 93.38 87 ASN A N 1
ATOM 702 C CA . ASN A 1 87 ? -9.815 -4.698 13.187 1.00 93.38 87 ASN A CA 1
ATOM 703 C C . ASN A 1 87 ? -10.580 -5.808 12.432 1.00 93.38 87 ASN A C 1
ATOM 705 O O . ASN A 1 87 ? -11.738 -6.098 12.734 1.00 93.38 87 ASN A O 1
ATOM 709 N N . GLY A 1 88 ? -9.930 -6.430 11.444 1.00 92.38 88 GLY A N 1
ATOM 710 C CA . GLY A 1 88 ? -10.510 -7.497 10.626 1.00 92.38 88 GLY A CA 1
ATOM 711 C C . GLY A 1 88 ? -11.405 -7.026 9.475 1.00 92.38 88 GLY A C 1
ATOM 712 O O . GLY A 1 88 ? -12.001 -7.870 8.814 1.00 92.38 88 GLY A O 1
ATOM 713 N N . MET A 1 89 ? -11.502 -5.717 9.223 1.00 95.94 89 MET A N 1
ATOM 714 C CA . MET A 1 89 ? -12.210 -5.156 8.070 1.00 95.94 89 MET A CA 1
ATOM 715 C C . MET A 1 89 ? -11.219 -4.576 7.065 1.00 95.94 89 MET A C 1
ATOM 717 O O . MET A 1 89 ? -10.340 -3.807 7.450 1.00 95.94 89 MET A O 1
ATOM 721 N N . GLU A 1 90 ? -11.372 -4.913 5.787 1.00 97.44 90 GLU A N 1
ATOM 722 C CA . GLU A 1 90 ? -10.669 -4.217 4.708 1.00 97.44 90 GLU A CA 1
ATOM 723 C C . GLU A 1 90 ? -11.164 -2.770 4.634 1.00 97.44 90 GLU A C 1
ATOM 725 O O . GLU A 1 90 ? -12.366 -2.518 4.587 1.00 97.44 90 GLU A O 1
ATOM 730 N N . ILE A 1 91 ? -10.231 -1.824 4.676 1.00 97.94 91 ILE A N 1
ATOM 731 C CA . ILE A 1 91 ? -10.503 -0.383 4.559 1.00 97.94 91 ILE A CA 1
ATOM 732 C C . ILE A 1 91 ? -9.860 0.225 3.305 1.00 97.94 91 ILE A C 1
ATOM 734 O O . ILE A 1 91 ? -10.160 1.355 2.925 1.00 97.94 91 ILE A O 1
ATOM 738 N N . PHE A 1 92 ? -8.972 -0.526 2.660 1.00 98.38 92 PHE A N 1
ATOM 739 C CA . PHE A 1 92 ? -8.352 -0.203 1.383 1.00 98.38 92 PHE A CA 1
ATOM 740 C C . PHE A 1 92 ? -8.060 -1.507 0.650 1.00 98.38 92 PHE A C 1
ATOM 742 O O . PHE A 1 92 ? -7.508 -2.427 1.259 1.00 98.38 92 PHE A O 1
ATOM 749 N N . SER A 1 93 ? -8.327 -1.542 -0.652 1.00 98.06 93 SER A N 1
ATOM 750 C CA . SER A 1 93 ? -8.021 -2.696 -1.495 1.00 98.06 93 SER A CA 1
ATOM 751 C C . SER A 1 93 ? -7.455 -2.229 -2.833 1.00 98.06 93 SER A C 1
ATOM 753 O O . SER A 1 93 ? -7.965 -1.296 -3.451 1.00 98.06 93 SER A O 1
ATOM 755 N N . SER A 1 94 ? -6.393 -2.887 -3.288 1.00 97.62 94 SER A N 1
ATOM 756 C CA . SER A 1 94 ? -5.756 -2.653 -4.580 1.00 97.62 94 SER A CA 1
ATOM 757 C C . SER A 1 94 ? -5.630 -3.964 -5.341 1.00 97.62 94 SER A C 1
ATOM 759 O O . SER A 1 94 ? -5.186 -4.975 -4.790 1.00 97.62 94 SER A O 1
ATOM 761 N N . PHE A 1 95 ? -5.951 -3.918 -6.631 1.00 95.81 95 PHE A N 1
ATOM 762 C CA . PHE A 1 95 ? -5.891 -5.055 -7.534 1.00 95.81 95 PHE A CA 1
ATOM 763 C C . PHE A 1 95 ? -5.075 -4.747 -8.784 1.00 95.81 95 PHE A C 1
ATOM 765 O O . PHE A 1 95 ? -5.004 -3.597 -9.223 1.00 95.81 95 PHE A O 1
ATOM 772 N N . ASP A 1 96 ? -4.480 -5.796 -9.352 1.00 92.75 96 ASP A N 1
ATOM 773 C CA . ASP A 1 96 ? -3.731 -5.759 -10.605 1.00 92.75 96 ASP A CA 1
ATOM 774 C C . ASP A 1 96 ? -2.668 -4.650 -10.622 1.00 92.75 96 ASP A C 1
ATOM 776 O O . ASP A 1 96 ? -2.595 -3.852 -11.551 1.00 92.75 96 ASP A O 1
ATOM 780 N N . ARG A 1 97 ? -1.839 -4.588 -9.570 1.00 92.06 97 ARG A N 1
ATOM 781 C CA . ARG A 1 97 ? -0.799 -3.556 -9.386 1.00 92.06 97 ARG A CA 1
ATOM 782 C C . ARG A 1 97 ? -1.365 -2.138 -9.359 1.00 92.06 97 ARG A C 1
ATOM 784 O O . ARG A 1 97 ? -0.897 -1.268 -10.079 1.00 92.06 97 ARG A O 1
ATOM 791 N N . MET A 1 98 ? -2.377 -1.918 -8.522 1.00 94.00 98 MET A N 1
ATOM 792 C CA . MET A 1 98 ? -3.069 -0.630 -8.375 1.00 94.00 98 MET A CA 1
ATOM 793 C C . MET A 1 98 ? -3.860 -0.171 -9.612 1.00 94.00 98 MET A C 1
ATOM 795 O O . MET A 1 98 ? -4.331 0.963 -9.633 1.00 94.00 98 MET A O 1
ATOM 799 N N . CYS A 1 99 ? -4.106 -1.043 -10.598 1.00 90.50 99 CYS A N 1
ATOM 800 C CA . CYS A 1 99 ? -4.994 -0.726 -11.725 1.00 90.50 99 CYS A CA 1
ATOM 801 C C . CYS A 1 99 ? -6.461 -0.573 -11.299 1.00 90.50 99 CYS A C 1
ATOM 803 O O . CYS A 1 99 ? -7.255 0.048 -12.001 1.00 90.50 99 CYS A O 1
ATOM 805 N N . SER A 1 100 ? -6.857 -1.179 -10.183 1.00 94.06 100 SER A N 1
ATOM 806 C CA . SER A 1 100 ? -8.183 -0.998 -9.594 1.00 94.06 100 SER A CA 1
ATOM 807 C C . SER A 1 100 ? -8.050 -0.820 -8.095 1.00 94.06 100 SER A C 1
ATOM 809 O O . SER A 1 100 ? -7.386 -1.612 -7.427 1.00 94.06 100 SER A O 1
ATOM 811 N N . ILE A 1 101 ? -8.672 0.234 -7.575 1.00 96.69 101 ILE A N 1
ATOM 812 C CA . ILE A 1 101 ? -8.493 0.670 -6.194 1.00 96.69 101 ILE A CA 1
ATOM 813 C C . ILE A 1 101 ? -9.858 0.942 -5.580 1.00 96.69 101 ILE A C 1
ATOM 815 O O . ILE A 1 101 ? -10.691 1.613 -6.186 1.00 96.69 101 ILE A O 1
ATOM 819 N N . VAL A 1 102 ? -10.055 0.444 -4.364 1.00 97.56 102 VAL A N 1
ATOM 820 C CA . VAL A 1 102 ? -11.218 0.728 -3.525 1.00 97.56 102 VAL A CA 1
ATOM 821 C C . VAL A 1 102 ? -10.725 1.382 -2.243 1.00 97.56 102 VAL A C 1
ATOM 823 O O . VAL A 1 102 ? -9.837 0.849 -1.573 1.00 97.56 102 VAL A O 1
ATOM 826 N N . ILE A 1 103 ? -11.298 2.535 -1.897 1.00 97.56 103 ILE A N 1
ATOM 827 C CA . ILE A 1 103 ? -11.072 3.181 -0.599 1.00 97.56 103 ILE A CA 1
ATOM 828 C C . ILE A 1 103 ? -12.409 3.258 0.126 1.00 97.56 103 ILE A C 1
ATOM 830 O O . ILE A 1 103 ? -13.304 4.002 -0.286 1.00 97.56 103 ILE A O 1
ATOM 834 N N . GLU A 1 104 ? -12.533 2.519 1.223 1.00 97.31 104 GLU A N 1
ATOM 835 C CA . GLU A 1 104 ? -13.747 2.532 2.034 1.00 97.31 104 GLU A CA 1
ATOM 836 C C . GLU A 1 104 ? -13.935 3.891 2.716 1.00 97.31 104 GLU A C 1
ATOM 838 O O . GLU A 1 104 ? -12.974 4.575 3.081 1.00 97.31 104 GLU A O 1
ATOM 843 N N . ASP A 1 105 ? -15.188 4.284 2.954 1.00 95.25 105 ASP A N 1
ATOM 844 C CA . ASP A 1 105 ? -15.492 5.551 3.637 1.00 95.25 105 ASP A CA 1
ATOM 845 C C . ASP A 1 105 ? -14.944 5.587 5.075 1.00 95.25 105 ASP A C 1
ATOM 847 O O . ASP A 1 105 ? -14.709 6.665 5.625 1.00 95.25 105 ASP A O 1
ATOM 851 N N . SER A 1 106 ? -14.707 4.414 5.670 1.00 94.94 106 SER A N 1
ATOM 852 C CA . SER A 1 106 ? -14.078 4.242 6.981 1.00 94.94 106 SER A CA 1
ATOM 853 C C . SER A 1 106 ? -12.571 4.528 6.986 1.00 94.94 106 SER A C 1
ATOM 855 O O . SER A 1 106 ? -11.999 4.698 8.066 1.00 94.94 106 SER A O 1
ATOM 857 N N . PHE A 1 107 ? -11.921 4.602 5.819 1.00 97.62 107 PHE A N 1
ATOM 858 C CA . PHE A 1 107 ? -10.500 4.914 5.721 1.00 97.62 107 PHE A CA 1
ATOM 859 C C . PHE A 1 107 ? -10.230 6.381 6.116 1.00 97.62 107 PHE A C 1
ATOM 861 O O . PHE A 1 107 ? -10.950 7.284 5.668 1.00 97.62 107 PHE A O 1
ATOM 868 N N . PRO A 1 108 ? -9.187 6.669 6.921 1.00 96.88 108 PRO A N 1
ATOM 869 C CA . PRO A 1 108 ? -8.839 8.038 7.292 1.00 96.88 108 PRO A CA 1
ATOM 870 C C . PRO A 1 108 ? -8.609 8.934 6.073 1.00 96.88 108 PRO A C 1
ATOM 872 O O . PRO A 1 108 ? -7.814 8.623 5.194 1.00 96.88 108 PRO A O 1
ATOM 875 N N . GLU A 1 109 ? -9.300 10.072 6.030 1.00 96.44 109 GLU A N 1
ATOM 876 C CA . GLU A 1 109 ? -9.191 11.042 4.930 1.00 96.44 109 GLU A CA 1
ATOM 877 C C . GLU A 1 109 ? -9.610 10.497 3.546 1.00 96.44 109 GLU A C 1
ATOM 879 O O . GLU A 1 109 ? -9.264 11.092 2.525 1.00 96.44 109 GLU A O 1
ATOM 884 N N . SER A 1 110 ? -10.417 9.427 3.493 1.00 96.44 110 SER A N 1
ATOM 885 C CA . SER A 1 110 ? -10.905 8.783 2.258 1.00 96.44 110 SER A CA 1
ATOM 886 C C . SER A 1 110 ? -11.375 9.776 1.187 1.00 96.44 110 SER A C 1
ATOM 888 O O . SER A 1 110 ? -10.904 9.745 0.053 1.00 96.44 110 SER A O 1
ATOM 890 N N . GLN A 1 111 ? -12.240 10.725 1.554 1.00 95.94 111 GLN A N 1
ATOM 891 C CA . GLN A 1 111 ? -12.755 11.756 0.644 1.00 95.94 111 GLN A CA 1
ATOM 892 C C . GLN A 1 111 ? -11.647 12.654 0.069 1.00 95.94 111 GLN A C 1
ATOM 894 O O . GLN A 1 111 ? -11.684 13.013 -1.107 1.00 95.94 111 GLN A O 1
ATOM 899 N N . GLN A 1 112 ? -10.638 13.009 0.870 1.00 96.38 112 GLN A N 1
ATOM 900 C CA . GLN A 1 112 ? -9.524 13.836 0.399 1.00 96.38 112 GLN A CA 1
ATOM 901 C C . GLN A 1 112 ? -8.613 13.053 -0.546 1.00 96.38 112 GLN A C 1
ATOM 903 O O . GLN A 1 112 ? -8.175 13.603 -1.556 1.00 96.38 112 GLN A O 1
ATOM 908 N N . LEU A 1 113 ? -8.367 11.773 -0.254 1.00 96.81 113 LEU A N 1
ATOM 909 C CA . LEU A 1 113 ? -7.591 10.884 -1.116 1.00 96.81 113 LEU A CA 1
ATOM 910 C C . LEU A 1 113 ? -8.297 10.652 -2.455 1.00 96.81 113 LEU A C 1
ATOM 912 O O . LEU A 1 113 ? -7.675 10.843 -3.498 1.00 96.81 113 LEU A O 1
ATOM 916 N N . LYS A 1 114 ? -9.604 10.355 -2.445 1.00 95.56 114 LYS A N 1
ATOM 917 C CA . LYS A 1 114 ? -10.412 10.203 -3.669 1.00 95.56 114 LYS A CA 1
ATOM 918 C C . LYS A 1 114 ? -10.376 11.463 -4.538 1.00 95.56 114 LYS A C 1
ATOM 920 O O . LYS A 1 114 ? -10.266 11.360 -5.753 1.00 95.56 114 LYS A O 1
ATOM 925 N N . LEU A 1 115 ? -10.404 12.654 -3.933 1.00 94.75 115 LEU A N 1
ATOM 926 C CA . LEU A 1 115 ? -10.271 13.918 -4.666 1.00 94.75 115 LEU A CA 1
ATOM 927 C C . LEU A 1 115 ? -8.851 14.147 -5.207 1.00 94.75 115 LEU A C 1
ATOM 929 O O . LEU A 1 115 ? -8.696 14.554 -6.357 1.00 94.75 115 LEU A O 1
ATOM 933 N N . ARG A 1 116 ? -7.816 13.893 -4.395 1.00 95.44 116 ARG A N 1
ATOM 934 C CA . ARG A 1 116 ? -6.404 14.095 -4.768 1.00 95.44 116 ARG A CA 1
ATOM 935 C C . ARG A 1 116 ? -5.969 13.161 -5.897 1.00 95.44 116 ARG A C 1
ATOM 937 O O . ARG A 1 116 ? -5.232 13.586 -6.781 1.00 95.44 116 ARG A O 1
ATOM 944 N N . TYR A 1 117 ? -6.450 11.921 -5.871 1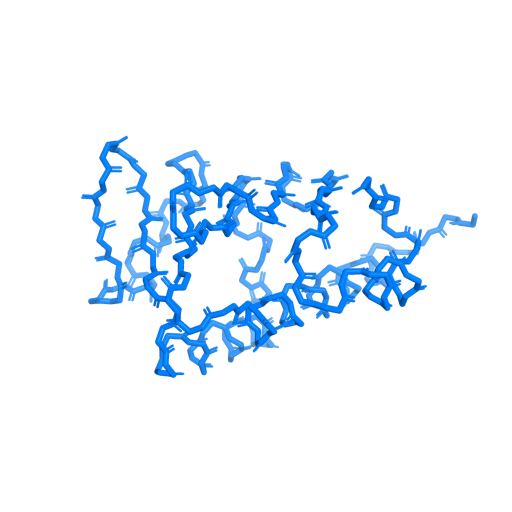.00 94.94 117 TYR A N 1
ATOM 945 C CA . TYR A 1 117 ? -6.092 10.851 -6.800 1.00 94.94 117 TYR A CA 1
ATOM 946 C C . TYR A 1 117 ? -7.239 10.477 -7.749 1.00 94.94 117 TYR A C 1
ATOM 948 O O . TYR A 1 117 ? -7.260 9.373 -8.283 1.00 94.94 117 TYR A O 1
ATOM 956 N N . ALA A 1 118 ? -8.180 11.395 -8.003 1.00 91.12 118 ALA A N 1
ATOM 957 C CA . ALA A 1 118 ? -9.374 11.145 -8.822 1.00 91.12 118 ALA A CA 1
ATOM 958 C C . ALA A 1 118 ? -9.066 10.602 -10.232 1.00 91.12 118 ALA A C 1
ATOM 960 O O . ALA A 1 118 ? -9.895 9.938 -10.847 1.00 91.12 118 ALA A O 1
ATOM 961 N N . THR A 1 119 ? -7.868 10.872 -10.751 1.00 89.88 119 THR A N 1
ATOM 962 C CA . THR A 1 119 ? -7.385 10.371 -12.043 1.00 89.88 119 THR A CA 1
ATOM 963 C C . THR A 1 119 ? -7.086 8.872 -12.067 1.00 89.88 119 THR A C 1
ATOM 965 O O . THR A 1 119 ? -6.972 8.326 -13.155 1.00 89.88 119 THR A O 1
ATOM 968 N N . LEU A 1 120 ? -6.952 8.221 -10.907 1.00 88.50 120 LEU A N 1
ATOM 969 C CA . LEU A 1 120 ? -6.755 6.771 -10.784 1.00 88.50 120 LEU A CA 1
ATOM 970 C C . LEU A 1 120 ? -8.082 5.986 -10.750 1.00 88.50 120 LEU A C 1
ATOM 972 O O . LEU A 1 120 ? -8.067 4.797 -10.465 1.00 88.50 120 LEU A O 1
ATOM 976 N N . GLU A 1 121 ? -9.224 6.644 -11.001 1.00 84.75 121 GLU A N 1
ATOM 977 C CA . GLU A 1 121 ? -10.560 6.016 -11.044 1.00 84.75 121 GLU A CA 1
ATOM 978 C C . GLU A 1 121 ? -10.894 5.179 -9.790 1.00 84.75 121 GLU A C 1
ATOM 980 O O . GLU A 1 121 ? -11.500 4.113 -9.863 1.00 84.75 121 GLU A O 1
ATOM 985 N N . ILE A 1 122 ? -10.499 5.691 -8.618 1.00 86.56 122 ILE A N 1
ATOM 986 C CA . ILE A 1 122 ? -10.732 5.061 -7.312 1.00 86.56 122 ILE A CA 1
ATOM 987 C C . ILE A 1 122 ? -12.235 4.916 -7.046 1.00 86.56 122 ILE A C 1
ATOM 989 O O . ILE A 1 122 ? -12.980 5.896 -7.147 1.00 86.56 122 ILE A O 1
ATOM 993 N N . MET A 1 123 ? -12.649 3.712 -6.642 1.00 83.94 123 MET A N 1
ATOM 994 C CA . MET A 1 123 ? -14.010 3.393 -6.193 1.00 83.94 123 MET A CA 1
ATOM 995 C C . MET A 1 123 ? -14.208 3.732 -4.708 1.00 83.94 123 MET A C 1
ATOM 997 O O . MET A 1 123 ? -13.318 3.446 -3.873 1.00 83.94 123 MET A O 1
#